Protein AF-A0A1Y4UXX0-F1 (afdb_monomer_lite)

Secondary structure (DSSP, 8-state):
-PPPHHHHHHHHHHHTT-HHHHHHHHTTHHHHHTTTTTTSHHHHTS-HHHHHHHHHHHHTGGG-TTS-HHHHHHHHHIIIII--SB-TT-GGGGGSSS--EEEEE--SSSSEEEEEEEETTEEEEEEEEHHHHHHHHHHHHHHHHHH-TT---TTTTTSSTT-

Radius of gyration: 16.41 Å; chains: 1; bounding box: 46×30×44 Å

pLDDT: mean 84.88, std 13.6, range [40.22, 97.69]

Sequence (163 aa):
MEKDIIQKEIEKAKNAKCFFAELALALTIPSVCSRYGLDDEELKNQWESKRYPDWYDKYVYPEYEFLTGQECYAVRCAILHNGDIDLYSQSILRHESKVNNYRLMIPEYGDNFCLQYEENSQLQDRPFCAAGLAMKILDGYKQFKIEHPEFKYPLDSYVFEQQ

Foldseek 3Di:
DDDDPLRVVLVVCVVVQVLLSNLLSLLCLLLQLLCPPCVDPVSVPDDSLPSQQVLCVVQQCVPPVQDRSNRSNLVNCQVPPVVHQWSLPPPSQVPPPFSWGWGWADDPHAQFIWTWIDDPNDIDTRTDGSSVSSVSSVRSSVVSCVVVVVDDRPVRVVVPVPD

Structure (mmCIF, N/CA/C/O backbone):
data_AF-A0A1Y4UXX0-F1
#
_entry.id   AF-A0A1Y4UXX0-F1
#
loop_
_atom_site.group_PDB
_atom_site.id
_atom_site.type_symbol
_atom_site.label_atom_id
_atom_site.label_alt_id
_atom_site.label_comp_id
_atom_site.label_asym_id
_atom_site.label_entity_id
_atom_site.label_seq_id
_atom_site.pdbx_PDB_ins_code
_atom_site.Cartn_x
_atom_site.Cartn_y
_atom_site.Cartn_z
_atom_site.occupancy
_atom_site.B_iso_or_equiv
_atom_site.auth_seq_id
_atom_site.auth_comp_id
_atom_site.auth_asym_id
_atom_site.auth_atom_id
_atom_site.pdbx_PDB_model_num
ATOM 1 N N . MET A 1 1 ? -9.172 14.687 -12.744 1.00 61.53 1 MET A N 1
ATOM 2 C CA . MET A 1 1 ? -9.128 13.308 -13.270 1.00 61.53 1 MET A CA 1
ATOM 3 C C . MET A 1 1 ? -10.248 12.538 -12.601 1.00 61.53 1 MET A C 1
ATOM 5 O O . MET A 1 1 ? -10.465 12.766 -11.414 1.00 61.53 1 MET A O 1
ATOM 9 N N . GLU A 1 2 ? -10.996 11.716 -13.332 1.00 77.06 2 GLU A N 1
ATOM 10 C CA . GLU A 1 2 ? -11.983 10.847 -12.688 1.00 77.06 2 GLU A CA 1
ATOM 11 C C . GLU A 1 2 ? -11.269 9.873 -11.736 1.00 77.06 2 GLU A C 1
ATOM 13 O O . GLU A 1 2 ? -10.142 9.452 -12.005 1.00 77.06 2 GLU A O 1
ATOM 18 N N . LYS A 1 3 ? -11.888 9.585 -10.585 1.00 82.00 3 L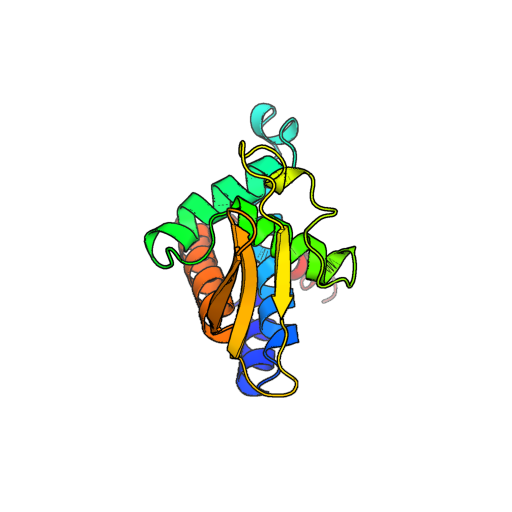YS A N 1
ATOM 19 C CA . LYS A 1 3 ? -11.348 8.625 -9.621 1.00 82.00 3 LYS A CA 1
ATOM 20 C C . LYS A 1 3 ? -11.610 7.203 -10.105 1.00 82.00 3 LYS A C 1
ATOM 22 O O . LYS A 1 3 ? -12.757 6.861 -10.408 1.00 82.00 3 LYS A O 1
ATOM 27 N N . ASP A 1 4 ? -10.565 6.392 -10.078 1.00 90.12 4 ASP A N 1
ATOM 28 C CA . ASP A 1 4 ? -10.640 4.960 -10.372 1.00 90.12 4 ASP A CA 1
ATOM 29 C C . ASP A 1 4 ? -11.471 4.240 -9.309 1.00 90.12 4 ASP A C 1
ATOM 31 O O . ASP A 1 4 ? -11.612 4.733 -8.179 1.00 90.12 4 ASP A O 1
ATOM 35 N N . ILE A 1 5 ? -11.979 3.051 -9.632 1.00 92.62 5 ILE A N 1
ATOM 36 C CA . ILE A 1 5 ? -12.757 2.247 -8.683 1.00 92.62 5 ILE A CA 1
ATOM 37 C C . ILE A 1 5 ? -11.996 2.007 -7.373 1.00 92.62 5 ILE A C 1
ATOM 39 O O . ILE A 1 5 ? -12.567 2.186 -6.300 1.00 92.62 5 ILE A O 1
ATOM 43 N N . ILE A 1 6 ? -10.690 1.725 -7.432 1.00 94.44 6 ILE A N 1
ATOM 44 C CA . ILE A 1 6 ? -9.876 1.479 -6.234 1.00 94.44 6 ILE A CA 1
ATOM 45 C C . ILE A 1 6 ? -9.804 2.709 -5.320 1.00 94.44 6 ILE A C 1
ATOM 47 O O . ILE A 1 6 ? -9.915 2.583 -4.104 1.00 94.44 6 ILE A O 1
ATOM 51 N N . GLN A 1 7 ? -9.696 3.913 -5.894 1.00 94.69 7 GLN A N 1
ATOM 52 C CA . GLN A 1 7 ? -9.652 5.159 -5.124 1.00 94.69 7 GLN A CA 1
ATOM 53 C C . GLN A 1 7 ? -11.004 5.406 -4.446 1.00 94.69 7 GLN A C 1
ATOM 55 O O . GLN A 1 7 ? -11.057 5.762 -3.271 1.00 94.69 7 GLN A O 1
ATOM 60 N N . LYS A 1 8 ? -12.101 5.173 -5.182 1.00 94.81 8 LYS A N 1
ATOM 61 C CA . LYS A 1 8 ? -13.471 5.291 -4.668 1.00 94.81 8 LYS A CA 1
ATOM 62 C C . LYS A 1 8 ? -13.710 4.316 -3.505 1.00 94.81 8 LYS A C 1
ATOM 64 O O . LYS A 1 8 ? -14.277 4.724 -2.495 1.00 94.81 8 LYS A O 1
ATOM 69 N N . GLU A 1 9 ? -13.271 3.061 -3.616 1.00 96.25 9 GLU A N 1
ATOM 70 C CA . GLU A 1 9 ? -13.457 2.051 -2.562 1.00 96.25 9 GLU A CA 1
ATOM 71 C C . GLU A 1 9 ? -12.595 2.314 -1.317 1.00 96.25 9 GLU A C 1
ATOM 73 O O . GLU A 1 9 ? -13.103 2.212 -0.200 1.00 96.25 9 GLU A O 1
ATOM 78 N N . ILE A 1 10 ? -11.339 2.747 -1.481 1.00 96.62 10 ILE A N 1
ATOM 79 C CA . ILE A 1 10 ? -10.481 3.153 -0.352 1.00 96.62 10 ILE A CA 1
ATOM 80 C C . ILE A 1 10 ? -11.115 4.328 0.408 1.00 96.62 10 ILE A C 1
ATOM 82 O O . ILE A 1 10 ? -11.223 4.296 1.633 1.00 96.62 10 ILE A O 1
ATOM 86 N N . GLU A 1 11 ? -11.615 5.343 -0.302 1.00 95.44 11 GLU A N 1
ATOM 87 C CA . GLU A 1 11 ? -12.278 6.490 0.329 1.00 95.44 11 GLU A CA 1
ATOM 88 C C . GLU A 1 11 ? -13.570 6.103 1.060 1.00 95.44 11 GLU A C 1
ATOM 90 O O . GLU A 1 11 ? -13.845 6.625 2.144 1.00 95.44 11 GLU A O 1
ATOM 95 N N . LYS A 1 12 ? -14.363 5.174 0.509 1.00 96.19 12 LYS A N 1
ATOM 96 C CA . LYS A 1 12 ? -15.546 4.631 1.196 1.00 96.19 12 LYS A CA 1
ATOM 97 C C . LYS A 1 12 ? -15.157 3.907 2.483 1.00 96.19 12 LYS A C 1
ATOM 99 O O . LYS A 1 12 ? -15.760 4.183 3.520 1.00 96.19 12 LYS A O 1
ATOM 104 N N . ALA A 1 13 ? -14.151 3.030 2.429 1.00 96.56 13 ALA A N 1
ATOM 105 C CA . ALA A 1 13 ? -13.661 2.297 3.595 1.00 96.56 13 ALA A CA 1
ATOM 106 C C . ALA A 1 13 ? -13.185 3.257 4.693 1.00 96.56 13 ALA A C 1
ATOM 108 O O . ALA A 1 13 ? -13.594 3.126 5.848 1.00 96.56 13 ALA A O 1
ATOM 109 N N . LYS A 1 14 ? -12.423 4.287 4.314 1.00 94.81 14 LYS A N 1
ATOM 110 C CA . LYS A 1 14 ? -11.979 5.351 5.217 1.00 94.81 14 LYS A CA 1
ATOM 111 C C . LYS A 1 14 ? -13.145 6.089 5.876 1.00 94.81 14 LYS A C 1
ATOM 113 O O . LYS A 1 14 ? -13.177 6.245 7.095 1.00 94.81 14 LYS A O 1
ATOM 118 N N . ASN A 1 15 ? -14.126 6.535 5.088 1.00 95.75 15 ASN A N 1
ATOM 119 C CA . ASN A 1 15 ? -15.291 7.268 5.600 1.00 95.75 15 ASN A CA 1
ATOM 120 C C . ASN A 1 15 ? -16.134 6.415 6.560 1.00 95.75 15 ASN A C 1
ATOM 122 O O . ASN A 1 15 ? -16.684 6.935 7.530 1.00 95.75 15 ASN A O 1
ATOM 126 N N . ALA A 1 16 ? -16.196 5.106 6.313 1.00 96.19 16 ALA A N 1
ATOM 127 C CA . ALA A 1 16 ? -16.839 4.132 7.188 1.00 96.19 16 ALA A CA 1
ATOM 128 C C . ALA A 1 16 ? -15.974 3.715 8.395 1.00 96.19 16 ALA A C 1
ATOM 130 O O . ALA A 1 16 ? -16.442 2.947 9.233 1.00 96.19 16 ALA A O 1
ATOM 131 N N . LYS A 1 17 ? -14.736 4.223 8.512 1.00 94.88 17 LYS A N 1
ATOM 132 C CA . LYS A 1 17 ? -13.741 3.843 9.532 1.00 94.88 17 LYS A CA 1
ATOM 133 C C . LYS A 1 17 ? -13.384 2.351 9.511 1.00 94.88 17 LYS A C 1
ATOM 135 O O . LYS A 1 17 ? -13.029 1.766 10.532 1.00 94.88 17 LYS A O 1
ATOM 140 N N . CYS A 1 18 ? -13.455 1.726 8.339 1.00 95.38 18 CYS A N 1
ATOM 141 C CA . CYS A 1 18 ? -13.055 0.342 8.108 1.00 95.38 18 CYS A CA 1
ATOM 142 C C . CYS A 1 18 ? -11.552 0.268 7.786 1.00 95.38 18 CYS A C 1
ATOM 144 O O . CYS A 1 18 ? -11.168 -0.120 6.685 1.00 95.38 18 CYS A O 1
ATOM 146 N N . PHE A 1 19 ? -10.699 0.652 8.738 1.00 95.00 19 PHE A N 1
ATOM 147 C CA . PHE A 1 19 ? -9.266 0.893 8.507 1.00 95.00 19 PHE A CA 1
ATOM 148 C C . PHE A 1 19 ? -8.477 -0.334 8.039 1.00 95.00 19 PHE A C 1
ATOM 150 O O . PHE A 1 19 ? -7.571 -0.212 7.219 1.00 95.00 19 PHE A O 1
ATOM 157 N N . PHE A 1 20 ? -8.845 -1.532 8.503 1.00 92.88 20 PHE A N 1
ATOM 158 C CA . PHE A 1 20 ? -8.248 -2.767 7.993 1.00 92.88 20 PHE A CA 1
ATOM 159 C C . PHE A 1 20 ? -8.560 -2.973 6.504 1.00 92.88 20 PHE A C 1
ATOM 161 O O . PHE A 1 20 ? -7.659 -3.262 5.722 1.00 92.88 20 PHE A O 1
ATOM 168 N N . ALA A 1 21 ? -9.818 -2.771 6.098 1.00 94.62 21 ALA A N 1
ATOM 169 C CA . ALA A 1 21 ? -10.226 -2.886 4.699 1.00 94.62 21 ALA A CA 1
ATOM 170 C C . ALA A 1 21 ? -9.591 -1.786 3.833 1.00 94.62 21 ALA A C 1
ATOM 172 O O . ALA A 1 21 ? -9.133 -2.063 2.727 1.00 94.62 21 ALA A O 1
ATOM 173 N N . GLU A 1 22 ? -9.520 -0.558 4.354 1.00 96.62 22 GLU A N 1
ATOM 174 C CA . GLU A 1 22 ? -8.836 0.570 3.717 1.00 96.62 22 GLU A CA 1
ATOM 175 C C . GLU A 1 22 ? -7.368 0.232 3.418 1.00 96.62 22 GLU A C 1
ATOM 177 O O . GLU A 1 22 ? -6.931 0.332 2.270 1.00 96.62 22 GLU A O 1
ATOM 182 N N . LEU A 1 23 ? -6.625 -0.236 4.428 1.00 95.94 23 LEU A N 1
ATOM 183 C CA . LEU A 1 23 ? -5.225 -0.625 4.282 1.00 95.94 23 LEU A CA 1
ATOM 184 C C . LEU A 1 23 ? -5.061 -1.818 3.333 1.00 95.94 23 LEU A C 1
ATOM 186 O O . LEU A 1 23 ? -4.214 -1.776 2.445 1.00 95.94 23 LEU A O 1
ATOM 190 N N . ALA A 1 24 ? -5.878 -2.862 3.485 1.00 94.44 24 ALA A N 1
ATOM 191 C CA . ALA A 1 24 ? -5.827 -4.053 2.641 1.00 94.44 24 ALA A CA 1
ATOM 192 C C . ALA A 1 24 ? -6.001 -3.709 1.152 1.00 94.44 24 ALA A C 1
ATOM 194 O O . ALA A 1 24 ? -5.245 -4.202 0.314 1.00 94.44 24 ALA A O 1
ATOM 195 N N . LEU A 1 25 ? -6.943 -2.818 0.822 1.00 96.06 25 LEU A N 1
ATOM 196 C CA . LEU A 1 25 ? -7.132 -2.323 -0.543 1.00 96.06 25 LEU A CA 1
ATOM 197 C C . LEU A 1 25 ? -5.938 -1.490 -1.014 1.00 96.06 25 LEU A C 1
ATOM 199 O O . LEU A 1 25 ? -5.433 -1.721 -2.115 1.00 96.06 25 LEU A O 1
ATOM 203 N N . ALA A 1 26 ? -5.451 -0.559 -0.191 1.00 97.38 26 ALA A N 1
ATOM 204 C CA . ALA A 1 26 ? -4.311 0.285 -0.539 1.00 97.38 26 ALA A CA 1
ATOM 205 C C . ALA A 1 26 ? -3.045 -0.539 -0.833 1.00 97.38 26 ALA A C 1
ATOM 207 O O . ALA A 1 26 ? -2.368 -0.282 -1.824 1.00 97.38 26 ALA A O 1
ATOM 20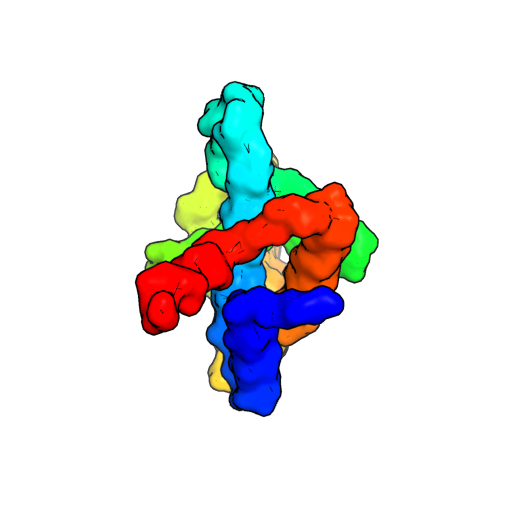8 N N . LEU A 1 27 ? -2.774 -1.597 -0.064 1.00 96.50 27 LEU A N 1
ATOM 209 C CA . LEU A 1 27 ? -1.629 -2.497 -0.268 1.00 96.50 27 LEU A CA 1
ATOM 210 C C . LEU A 1 27 ? -1.650 -3.236 -1.620 1.00 96.50 27 LEU A C 1
ATOM 212 O O . LEU A 1 27 ? -0.632 -3.776 -2.051 1.00 96.50 27 LEU A O 1
ATOM 216 N N . THR A 1 28 ? -2.776 -3.257 -2.337 1.00 95.94 28 THR A N 1
ATOM 217 C CA . THR A 1 28 ? -2.818 -3.805 -3.704 1.00 95.94 28 THR A CA 1
ATOM 218 C C . THR A 1 28 ? -2.219 -2.857 -4.743 1.00 95.94 28 THR A C 1
ATOM 220 O O . THR A 1 28 ? -1.704 -3.318 -5.762 1.00 95.94 28 THR A O 1
ATOM 223 N N . ILE A 1 29 ? -2.240 -1.543 -4.493 1.00 96.88 29 ILE A N 1
ATOM 224 C CA . ILE A 1 29 ? -1.858 -0.511 -5.463 1.00 96.88 29 ILE A CA 1
ATOM 225 C C . ILE A 1 29 ? -0.424 -0.700 -5.971 1.00 96.88 29 ILE A C 1
ATOM 227 O O . ILE A 1 29 ? -0.267 -0.757 -7.194 1.00 96.88 29 ILE A O 1
ATOM 231 N N . PRO A 1 30 ? 0.614 -0.869 -5.123 1.00 96.56 30 PRO A N 1
ATOM 232 C CA . PRO A 1 30 ? 1.973 -1.043 -5.630 1.00 96.56 30 PRO A CA 1
ATOM 233 C C . PRO A 1 30 ? 2.118 -2.322 -6.464 1.00 96.56 30 PRO A C 1
ATOM 235 O O . PRO A 1 30 ? 2.846 -2.339 -7.453 1.00 96.56 30 PRO A O 1
ATOM 238 N N . SER A 1 31 ? 1.369 -3.387 -6.140 1.00 94.00 31 SER A N 1
ATOM 239 C CA . SER A 1 31 ? 1.359 -4.625 -6.939 1.00 94.00 31 SER A CA 1
ATOM 240 C C . SER A 1 31 ? 0.806 -4.383 -8.343 1.00 94.00 31 SER A C 1
ATOM 242 O O . SER A 1 31 ? 1.325 -4.929 -9.311 1.00 94.00 31 SER A O 1
ATOM 244 N N . VAL A 1 32 ? -0.249 -3.572 -8.466 1.00 94.06 32 VAL A N 1
ATOM 245 C CA . VAL A 1 32 ? -0.858 -3.245 -9.761 1.00 94.06 32 VAL A CA 1
ATOM 246 C C . VAL A 1 32 ? 0.017 -2.273 -10.546 1.00 94.06 32 VAL A C 1
ATOM 248 O O . VAL A 1 32 ? 0.311 -2.526 -11.710 1.00 94.06 32 VAL A O 1
ATOM 251 N N . CYS A 1 33 ? 0.469 -1.187 -9.920 1.00 94.69 33 CYS A N 1
ATOM 252 C CA . CYS A 1 33 ? 1.246 -0.154 -10.602 1.00 94.69 33 CYS A CA 1
ATOM 253 C C . CYS A 1 33 ? 2.618 -0.672 -11.038 1.00 94.69 33 CYS A C 1
ATOM 255 O O . CYS A 1 33 ? 3.068 -0.366 -12.133 1.00 94.69 33 CYS A O 1
ATOM 257 N N . SER A 1 34 ? 3.252 -1.537 -10.244 1.00 92.12 34 SER A N 1
ATOM 258 C CA . SER A 1 34 ? 4.535 -2.153 -10.605 1.00 92.12 34 SER A CA 1
ATOM 259 C C . SER A 1 34 ? 4.452 -3.152 -11.769 1.00 92.12 34 SER A C 1
ATOM 261 O O . SER A 1 34 ? 5.485 -3.629 -12.239 1.00 92.12 34 SER A O 1
ATOM 263 N N . ARG A 1 35 ? 3.244 -3.517 -12.230 1.00 89.62 35 ARG A N 1
ATOM 264 C CA . ARG A 1 35 ? 3.018 -4.304 -13.461 1.00 89.62 35 ARG A CA 1
ATOM 265 C C . ARG A 1 35 ? 2.924 -3.429 -14.706 1.00 89.62 35 ARG A C 1
ATOM 267 O O . ARG A 1 35 ? 2.883 -3.954 -15.817 1.00 89.62 35 ARG A O 1
ATOM 274 N N . TYR A 1 36 ? 2.845 -2.116 -14.532 1.00 87.31 36 TYR A N 1
ATOM 275 C CA . TYR A 1 36 ? 2.886 -1.200 -15.651 1.00 87.31 36 TYR A CA 1
ATOM 276 C C . TYR A 1 36 ? 4.243 -1.304 -16.356 1.00 87.31 36 TYR A C 1
ATOM 278 O O . TYR A 1 36 ? 5.279 -1.331 -15.696 1.00 87.31 36 TYR A O 1
ATOM 286 N N . GLY A 1 37 ? 4.232 -1.419 -17.684 1.00 73.56 37 GLY A N 1
ATOM 287 C CA . GLY A 1 37 ? 5.448 -1.628 -18.468 1.00 73.56 37 GLY A CA 1
ATOM 288 C C . GLY A 1 37 ? 5.943 -3.077 -18.533 1.00 73.56 37 GLY A C 1
ATOM 289 O O . GLY A 1 37 ? 7.037 -3.293 -19.025 1.00 73.56 37 GLY A O 1
ATOM 290 N N . LEU A 1 38 ? 5.169 -4.091 -18.112 1.00 76.69 38 LEU A N 1
ATOM 291 C CA . LEU A 1 38 ? 5.536 -5.512 -18.315 1.00 76.69 38 LEU A CA 1
ATOM 292 C C . LEU A 1 38 ? 5.581 -5.966 -19.788 1.00 76.69 38 LEU A C 1
ATOM 294 O O . LEU A 1 38 ? 5.940 -7.113 -20.066 1.00 76.69 38 LEU A O 1
ATOM 298 N N . ASP A 1 39 ? 5.227 -5.083 -20.719 1.00 71.19 39 ASP A N 1
ATOM 299 C CA . ASP A 1 39 ? 5.521 -5.254 -22.143 1.00 71.19 39 ASP A CA 1
ATOM 300 C C . ASP A 1 39 ? 7.029 -5.095 -22.439 1.00 71.19 39 ASP A C 1
ATOM 302 O O . ASP A 1 39 ? 7.505 -5.552 -23.476 1.00 71.19 39 ASP A O 1
ATOM 306 N N . ASP A 1 40 ? 7.789 -4.505 -21.510 1.00 73.44 40 ASP A N 1
ATOM 307 C CA . ASP A 1 40 ? 9.250 -4.470 -21.496 1.00 73.44 40 ASP A CA 1
ATOM 308 C C . ASP A 1 40 ? 9.818 -5.827 -21.027 1.00 73.44 40 ASP A C 1
ATOM 310 O O . ASP A 1 40 ? 9.482 -6.329 -19.946 1.00 73.44 40 ASP A O 1
ATOM 314 N N . GLU A 1 41 ? 10.687 -6.440 -21.839 1.00 69.56 41 GLU A N 1
ATOM 315 C CA . GLU A 1 41 ? 11.281 -7.751 -21.544 1.00 69.56 41 GLU A CA 1
ATOM 316 C C . GLU A 1 41 ? 12.131 -7.762 -20.263 1.00 69.56 41 GLU A C 1
ATOM 318 O O . GLU A 1 41 ? 12.227 -8.802 -19.603 1.00 69.56 41 GLU A O 1
ATOM 323 N N . GLU A 1 42 ? 12.718 -6.630 -19.868 1.00 72.44 42 GLU A N 1
ATOM 324 C CA . GLU A 1 42 ? 13.509 -6.525 -18.643 1.00 72.44 42 GLU A CA 1
ATOM 325 C C . GLU A 1 42 ? 12.607 -6.615 -17.406 1.00 72.44 42 GLU A C 1
ATOM 327 O O . GLU A 1 42 ? 12.861 -7.414 -16.501 1.00 72.44 42 GLU A O 1
ATOM 332 N N . LEU A 1 43 ? 11.501 -5.864 -17.392 1.00 70.81 43 LEU A N 1
ATOM 333 C CA . LEU A 1 43 ? 10.530 -5.868 -16.292 1.00 70.81 43 LEU A CA 1
ATOM 334 C C . LEU A 1 43 ? 9.766 -7.190 -16.204 1.00 70.81 43 LEU A C 1
ATOM 336 O O . LEU A 1 43 ? 9.446 -7.653 -15.104 1.00 70.81 43 LEU A O 1
ATOM 340 N N . LYS A 1 44 ? 9.507 -7.830 -17.348 1.00 75.25 44 LYS A N 1
ATOM 341 C CA . LYS A 1 44 ? 8.795 -9.111 -17.435 1.00 75.25 44 LYS A CA 1
ATOM 342 C C . LYS A 1 44 ? 9.495 -10.246 -16.693 1.00 75.25 44 LYS A C 1
ATOM 344 O O . LYS A 1 44 ? 8.829 -11.123 -16.145 1.00 75.25 44 LYS A O 1
ATOM 349 N N . ASN A 1 45 ? 10.824 -10.208 -16.639 1.00 78.12 45 ASN A N 1
ATOM 350 C CA . ASN A 1 45 ? 11.633 -11.207 -15.944 1.00 78.12 45 ASN A CA 1
ATOM 351 C C . ASN A 1 45 ? 11.808 -10.912 -14.442 1.00 78.12 45 ASN A C 1
ATOM 353 O O 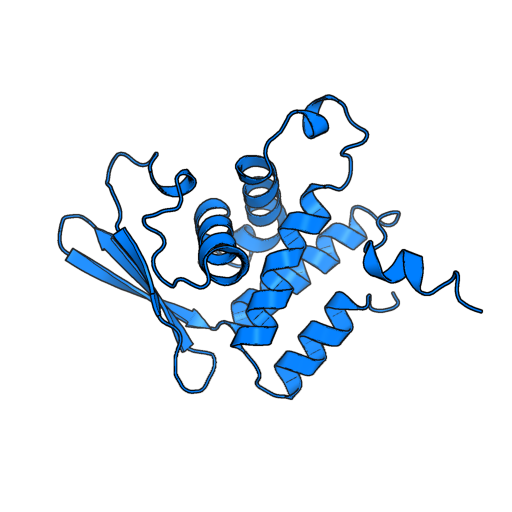. ASN A 1 45 ? 12.386 -11.727 -13.720 1.00 78.12 45 ASN A O 1
ATOM 357 N N . GLN A 1 46 ? 11.303 -9.776 -13.944 1.00 84.12 46 GLN A N 1
ATOM 358 C CA . GLN A 1 46 ? 11.421 -9.405 -12.536 1.00 84.12 46 GLN A CA 1
ATOM 359 C C . GLN A 1 46 ? 10.237 -9.893 -11.691 1.00 84.12 46 GLN A C 1
ATOM 361 O O . GLN A 1 46 ? 9.057 -9.659 -11.980 1.00 84.12 46 GLN A O 1
ATOM 366 N N . TRP A 1 47 ? 10.570 -10.515 -10.561 1.00 88.31 47 TRP A N 1
ATOM 367 C CA . TRP A 1 47 ? 9.611 -10.960 -9.554 1.00 88.31 47 TRP A CA 1
ATOM 368 C C . TRP A 1 47 ? 8.867 -9.779 -8.910 1.00 88.31 47 TRP A C 1
ATOM 370 O O . TRP A 1 47 ? 9.424 -8.695 -8.728 1.00 88.31 47 TRP A O 1
ATOM 380 N N . GLU A 1 48 ? 7.608 -9.994 -8.506 1.00 89.31 48 GLU A N 1
ATOM 381 C CA . GLU A 1 48 ? 6.809 -8.975 -7.793 1.00 89.31 48 GLU A CA 1
ATOM 382 C C . GLU A 1 48 ? 7.503 -8.527 -6.495 1.00 89.31 48 GLU A C 1
ATOM 384 O O . GLU A 1 48 ? 7.477 -7.347 -6.165 1.00 89.31 48 GLU A O 1
ATOM 389 N N . SER A 1 49 ? 8.235 -9.431 -5.833 1.00 88.12 49 SER A N 1
ATOM 390 C CA . SER A 1 49 ? 9.060 -9.146 -4.652 1.00 88.12 49 SER A CA 1
ATOM 391 C C . SER A 1 49 ? 10.217 -8.171 -4.899 1.00 88.12 49 SER A C 1
ATOM 393 O O . SER A 1 49 ? 10.868 -7.767 -3.944 1.00 88.12 49 SER A O 1
ATOM 395 N N . LYS A 1 50 ? 10.504 -7.813 -6.156 1.00 90.81 50 LYS A N 1
ATOM 396 C CA . LYS A 1 50 ? 11.454 -6.756 -6.521 1.00 90.81 50 LYS A CA 1
ATOM 397 C C . LYS A 1 50 ? 10.721 -5.498 -6.987 1.00 90.81 50 LYS A C 1
ATOM 399 O O . LYS A 1 50 ? 10.938 -4.423 -6.438 1.00 90.81 50 LYS A O 1
ATOM 404 N N . ARG A 1 51 ? 9.783 -5.657 -7.925 1.00 93.62 51 ARG A N 1
ATOM 405 C CA . ARG A 1 51 ? 9.053 -4.533 -8.532 1.00 93.62 51 ARG A CA 1
ATOM 406 C C . ARG A 1 51 ? 8.153 -3.784 -7.541 1.00 93.62 51 ARG A C 1
ATOM 408 O O . ARG A 1 51 ? 8.014 -2.570 -7.650 1.00 93.62 51 ARG A O 1
ATOM 415 N N . TYR A 1 52 ? 7.538 -4.482 -6.582 1.00 95.06 52 TYR A N 1
ATOM 416 C CA . TYR A 1 52 ? 6.694 -3.845 -5.567 1.00 95.06 52 TYR A CA 1
ATOM 417 C C . TYR A 1 52 ? 7.517 -2.949 -4.632 1.00 95.06 52 TYR A C 1
ATOM 419 O O . TYR A 1 52 ? 7.152 -1.777 -4.517 1.00 95.06 52 TYR A O 1
ATOM 427 N N . PRO A 1 53 ? 8.600 -3.437 -3.978 1.00 95.62 53 PRO A N 1
ATOM 428 C CA . PRO A 1 53 ? 9.450 -2.568 -3.174 1.00 95.62 53 PRO A CA 1
ATOM 429 C C . PRO A 1 53 ? 9.970 -1.366 -3.954 1.00 95.62 53 PRO A C 1
ATOM 431 O O . PRO A 1 53 ? 9.825 -0.252 -3.474 1.00 95.62 53 PRO A O 1
ATOM 434 N N . ASP A 1 54 ? 10.453 -1.570 -5.183 1.00 94.75 54 ASP A N 1
ATOM 435 C CA . ASP A 1 54 ? 10.999 -0.483 -6.004 1.00 94.75 54 ASP A CA 1
ATOM 436 C C . ASP A 1 54 ? 9.945 0.599 -6.307 1.00 94.75 54 ASP A C 1
ATOM 438 O O . ASP A 1 54 ? 10.238 1.794 -6.257 1.00 94.75 54 ASP A O 1
ATOM 442 N N . TRP A 1 55 ? 8.693 0.203 -6.572 1.00 96.75 55 TRP A N 1
ATOM 443 C CA . TRP A 1 55 ? 7.596 1.161 -6.728 1.00 96.75 55 TRP A CA 1
ATOM 444 C C . TRP A 1 55 ? 7.319 1.912 -5.421 1.00 96.75 55 TRP A C 1
ATOM 446 O O . TRP A 1 55 ? 7.190 3.135 -5.419 1.00 96.75 55 TRP A O 1
ATOM 456 N N . TYR A 1 56 ? 7.231 1.192 -4.302 1.00 97.56 56 TYR A N 1
ATOM 457 C CA . TYR A 1 56 ? 6.930 1.793 -3.004 1.00 97.56 56 TYR A CA 1
ATOM 458 C C . TYR A 1 56 ? 8.028 2.771 -2.568 1.00 97.56 56 TYR A C 1
ATOM 460 O O . TYR A 1 56 ? 7.730 3.893 -2.155 1.00 97.56 56 TYR A O 1
ATOM 468 N N . ASP A 1 57 ? 9.290 2.375 -2.718 1.00 96.81 57 ASP A N 1
ATOM 469 C CA . ASP A 1 57 ? 10.457 3.181 -2.365 1.00 96.81 57 ASP A CA 1
ATOM 470 C C . ASP A 1 57 ? 10.583 4.429 -3.245 1.00 96.81 57 ASP A C 1
ATOM 472 O O . ASP A 1 57 ? 11.105 5.451 -2.803 1.00 96.81 57 ASP A O 1
ATOM 476 N N . LYS A 1 58 ? 10.049 4.387 -4.473 1.00 96.56 58 LYS A N 1
ATOM 477 C CA . LYS A 1 58 ? 9.974 5.554 -5.356 1.00 96.56 58 LYS A CA 1
ATOM 478 C C . LYS A 1 58 ? 8.859 6.526 -4.960 1.00 96.56 58 LYS A C 1
ATOM 480 O O . LYS A 1 58 ? 9.089 7.732 -4.958 1.00 96.56 58 LYS A O 1
ATOM 485 N N . TYR A 1 59 ? 7.652 6.029 -4.686 1.00 97.19 59 TYR A N 1
ATOM 486 C CA . TYR A 1 59 ? 6.449 6.875 -4.621 1.00 97.19 59 TYR A CA 1
ATOM 487 C C . TYR A 1 59 ? 5.903 7.139 -3.217 1.00 97.19 59 TYR A C 1
ATOM 489 O O . TYR A 1 59 ? 5.123 8.072 -3.047 1.00 97.19 59 TYR A O 1
ATOM 497 N N . VAL A 1 60 ? 6.258 6.322 -2.226 1.00 96.94 60 VAL A N 1
ATOM 498 C CA . VAL A 1 60 ? 5.678 6.394 -0.876 1.00 96.94 60 VAL A CA 1
ATOM 499 C C . VAL A 1 60 ? 6.752 6.662 0.166 1.00 96.94 60 VAL A C 1
ATOM 501 O O . VAL A 1 60 ? 6.603 7.584 0.965 1.00 96.94 60 VAL A O 1
ATOM 504 N N . TYR A 1 61 ? 7.849 5.902 0.130 1.00 95.25 61 TYR A N 1
ATOM 505 C CA . TYR A 1 61 ? 8.932 6.015 1.108 1.00 95.25 61 TYR A CA 1
ATOM 506 C C . TYR A 1 61 ? 9.481 7.444 1.284 1.00 95.25 61 TYR A C 1
ATOM 508 O O . TYR A 1 61 ? 9.603 7.859 2.434 1.00 95.25 61 TYR A O 1
ATOM 516 N N . PRO A 1 62 ? 9.722 8.250 0.223 1.00 94.06 62 PRO A N 1
ATOM 517 C CA . PRO A 1 62 ? 10.328 9.577 0.379 1.00 94.06 62 PRO A CA 1
ATOM 518 C C . PRO A 1 62 ? 9.478 10.570 1.183 1.00 94.06 62 PRO A C 1
ATOM 520 O O . PRO A 1 62 ? 10.002 11.537 1.727 1.00 94.06 62 PRO A O 1
ATOM 523 N N . GLU A 1 63 ? 8.162 10.355 1.251 1.00 88.69 63 GLU A N 1
ATOM 524 C CA . GLU A 1 63 ? 7.252 11.175 2.058 1.00 88.69 63 GLU A CA 1
ATOM 525 C C . GLU A 1 63 ? 6.781 10.478 3.341 1.00 88.69 63 GLU A C 1
ATOM 527 O O . GLU A 1 63 ? 6.116 11.094 4.181 1.00 88.69 63 GLU A O 1
ATOM 532 N N . TYR A 1 64 ? 7.046 9.178 3.466 1.00 89.25 64 TYR A N 1
ATOM 533 C CA . TYR A 1 64 ? 6.536 8.331 4.532 1.00 89.25 64 TYR A CA 1
ATOM 534 C C . TYR A 1 64 ? 7.545 7.226 4.864 1.00 89.25 64 TYR A C 1
ATOM 536 O O . TYR A 1 64 ? 7.316 6.042 4.604 1.00 89.25 64 TYR A O 1
ATOM 544 N N . GLU A 1 65 ? 8.659 7.641 5.472 1.00 87.19 65 GLU A N 1
ATOM 545 C CA . GLU A 1 65 ? 9.820 6.825 5.876 1.00 87.19 65 GLU A CA 1
ATOM 546 C C . GLU A 1 65 ? 9.518 5.880 7.062 1.00 87.19 65 GLU A C 1
ATOM 548 O O . GLU A 1 65 ? 10.298 5.736 8.001 1.00 87.19 65 GLU A O 1
ATOM 553 N N . PHE A 1 66 ? 8.335 5.268 7.070 1.00 86.69 66 PHE A N 1
ATOM 554 C CA . PHE A 1 66 ? 7.866 4.415 8.157 1.00 86.69 66 PHE A CA 1
ATOM 555 C C . PHE A 1 66 ? 8.113 2.921 7.892 1.00 86.69 66 PHE A C 1
ATOM 557 O O . PHE A 1 66 ? 8.600 2.207 8.772 1.00 86.69 66 PHE A O 1
ATOM 564 N N . LEU A 1 67 ? 7.775 2.457 6.685 1.00 89.25 67 LEU A N 1
ATOM 565 C CA . LEU A 1 67 ? 8.076 1.111 6.190 1.00 89.25 67 LEU A CA 1
ATOM 566 C C . LEU A 1 67 ? 8.952 1.243 4.964 1.00 89.25 67 LEU A C 1
ATOM 568 O O . LEU A 1 67 ? 8.616 2.039 4.091 1.00 89.25 67 LEU A O 1
ATOM 572 N N . THR A 1 68 ? 9.984 0.418 4.848 1.00 91.81 68 THR A N 1
ATOM 573 C CA . THR A 1 68 ? 10.642 0.216 3.550 1.00 91.81 68 THR A CA 1
ATOM 574 C C . THR A 1 68 ? 9.697 -0.504 2.584 1.00 91.81 68 THR A C 1
ATOM 576 O O . THR A 1 68 ? 8.729 -1.157 2.993 1.00 91.81 68 THR A O 1
ATOM 579 N N . GLY A 1 69 ? 9.984 -0.456 1.285 1.00 92.75 69 GLY A N 1
ATOM 580 C CA . GLY A 1 69 ? 9.227 -1.193 0.279 1.00 92.75 69 GLY A CA 1
ATOM 581 C C . GLY A 1 69 ? 9.199 -2.702 0.534 1.00 92.75 69 GLY A C 1
ATOM 582 O O . GLY A 1 69 ? 8.181 -3.350 0.281 1.00 92.75 69 GLY A O 1
ATOM 583 N N . GLN A 1 70 ? 10.272 -3.264 1.099 1.00 91.12 70 GLN A N 1
ATOM 584 C CA . GLN A 1 70 ? 10.331 -4.675 1.495 1.00 91.12 70 GLN A CA 1
ATOM 585 C C . GLN A 1 70 ? 9.418 -4.980 2.684 1.00 91.12 70 GLN A C 1
ATOM 587 O O . GLN A 1 70 ? 8.678 -5.965 2.648 1.00 91.12 70 GLN A O 1
ATOM 592 N N . GLU A 1 71 ? 9.421 -4.127 3.711 1.00 90.25 71 GLU A N 1
ATOM 593 C CA . GLU A 1 71 ? 8.527 -4.265 4.864 1.00 90.25 71 GLU A CA 1
ATOM 594 C C . GLU A 1 71 ? 7.061 -4.114 4.441 1.00 90.25 71 GLU A C 1
ATOM 596 O O . GLU A 1 71 ? 6.217 -4.922 4.828 1.00 90.25 71 GLU A O 1
ATOM 601 N N . CYS A 1 72 ? 6.754 -3.144 3.575 1.00 92.88 72 CYS A N 1
ATOM 602 C CA . CYS A 1 72 ? 5.411 -2.966 3.030 1.00 92.88 72 CYS A CA 1
ATOM 603 C C . CYS A 1 72 ? 4.965 -4.175 2.189 1.00 92.88 72 CYS A C 1
ATOM 605 O O . CYS A 1 72 ? 3.827 -4.634 2.321 1.00 92.88 72 CYS A O 1
ATOM 607 N N . TYR A 1 73 ? 5.854 -4.741 1.363 1.00 92.00 73 TYR A N 1
ATOM 608 C CA . TYR A 1 73 ? 5.565 -5.963 0.608 1.00 92.00 73 TYR A CA 1
ATOM 609 C C . TYR A 1 73 ? 5.283 -7.149 1.536 1.00 92.00 73 TYR A C 1
ATOM 611 O O . TYR A 1 73 ? 4.335 -7.903 1.312 1.00 92.00 73 TYR A O 1
ATOM 619 N N . ALA A 1 74 ? 6.062 -7.295 2.608 1.00 88.81 74 ALA A N 1
ATOM 620 C CA . ALA A 1 74 ? 5.843 -8.342 3.594 1.00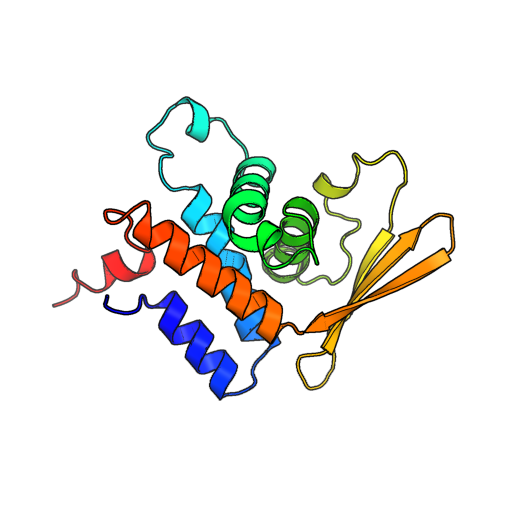 88.81 74 ALA A CA 1
ATOM 621 C C . ALA A 1 74 ? 4.488 -8.173 4.303 1.00 88.81 74 ALA A C 1
ATOM 623 O O . ALA A 1 74 ? 3.723 -9.136 4.367 1.00 88.81 74 ALA A O 1
ATOM 624 N N . VAL A 1 75 ? 4.147 -6.953 4.746 1.00 89.44 75 VAL A N 1
ATOM 625 C CA . VAL A 1 75 ? 2.833 -6.615 5.333 1.00 89.44 75 VAL A CA 1
ATOM 626 C C . VAL A 1 75 ? 1.696 -6.983 4.380 1.00 89.44 75 VAL A C 1
ATOM 628 O O . VAL A 1 75 ? 0.730 -7.626 4.791 1.00 89.44 75 VAL A O 1
ATOM 631 N N . ARG A 1 76 ? 1.827 -6.654 3.091 1.00 90.69 76 ARG A N 1
ATOM 632 C CA . ARG A 1 76 ? 0.862 -7.052 2.060 1.00 90.69 76 ARG A CA 1
ATOM 633 C C . ARG A 1 76 ? 0.699 -8.568 1.989 1.00 90.69 76 ARG A C 1
ATOM 635 O O . ARG A 1 76 ? -0.432 -9.046 1.935 1.00 90.69 76 ARG A O 1
ATOM 642 N N . CYS A 1 77 ? 1.794 -9.324 1.957 1.00 85.12 77 CYS A N 1
ATOM 643 C CA . CYS A 1 77 ? 1.730 -10.783 1.861 1.00 85.12 77 CYS A CA 1
ATOM 644 C C . CYS A 1 77 ? 1.088 -11.417 3.102 1.00 85.12 77 CYS A C 1
ATOM 646 O O . CYS A 1 77 ? 0.244 -12.301 2.960 1.00 85.12 77 CYS A O 1
ATOM 648 N N . ALA A 1 78 ? 1.430 -10.927 4.294 1.00 82.62 78 ALA A N 1
ATOM 649 C CA . ALA A 1 78 ? 0.830 -11.356 5.554 1.00 82.62 78 ALA A CA 1
ATOM 650 C C . ALA A 1 78 ? -0.695 -11.135 5.560 1.00 82.62 78 ALA A C 1
ATOM 652 O O . ALA A 1 78 ? -1.460 -12.092 5.700 1.00 82.62 78 ALA A O 1
ATOM 653 N N . ILE A 1 79 ? -1.136 -9.903 5.282 1.00 84.62 79 ILE A N 1
ATOM 654 C CA . ILE A 1 79 ? -2.558 -9.531 5.312 1.00 84.62 79 ILE A CA 1
ATOM 655 C C . ILE A 1 79 ? -3.367 -10.227 4.207 1.00 84.62 79 ILE A C 1
ATOM 657 O O . ILE A 1 79 ? -4.447 -10.743 4.483 1.00 84.62 79 ILE A O 1
ATOM 661 N N . LEU A 1 80 ? -2.896 -10.205 2.954 1.00 80.81 80 LEU A N 1
ATOM 662 C CA . LEU A 1 80 ? -3.732 -10.568 1.800 1.00 80.81 80 LEU A CA 1
ATOM 663 C C . LEU A 1 80 ? -3.633 -12.035 1.376 1.00 80.81 80 LEU A C 1
ATOM 665 O O . LEU A 1 80 ? -4.601 -12.556 0.829 1.00 80.81 80 LEU A O 1
ATOM 669 N N . HIS A 1 81 ? -2.484 -12.685 1.577 1.00 69.31 81 HIS A N 1
ATOM 670 C CA . HIS A 1 81 ? -2.252 -14.043 1.063 1.00 69.31 81 HIS A CA 1
ATOM 671 C C . HIS A 1 81 ? -2.219 -15.094 2.156 1.00 69.31 81 HIS A C 1
ATOM 673 O O . HIS A 1 81 ? -2.725 -16.196 1.957 1.00 69.31 81 HIS A O 1
ATOM 679 N N . ASN A 1 82 ? -1.650 -14.753 3.308 1.00 72.00 82 ASN A N 1
ATOM 680 C CA . ASN A 1 82 ? -1.531 -15.705 4.402 1.00 72.00 82 ASN A CA 1
ATOM 681 C C . ASN A 1 82 ? -2.725 -15.643 5.359 1.00 72.00 82 ASN A C 1
ATOM 683 O O . ASN A 1 82 ? -3.025 -16.643 6.006 1.00 72.00 82 ASN A O 1
ATOM 687 N N . GLY A 1 83 ? -3.392 -14.486 5.462 1.00 65.88 83 GLY A N 1
ATOM 688 C CA . GLY A 1 83 ? -4.357 -14.244 6.538 1.00 65.88 83 GLY A CA 1
ATOM 689 C C . GLY A 1 83 ? -3.698 -14.361 7.915 1.00 65.88 83 GLY A C 1
ATOM 690 O O . GLY A 1 83 ? -4.338 -14.780 8.876 1.00 65.88 83 GLY A O 1
ATOM 691 N N . ASP A 1 84 ? -2.407 -14.040 7.981 1.00 69.94 84 ASP A N 1
ATOM 692 C CA . ASP A 1 84 ? -1.557 -14.213 9.148 1.00 69.94 84 ASP A CA 1
ATOM 693 C C . ASP A 1 84 ? -0.939 -12.861 9.504 1.00 69.94 84 ASP A C 1
ATOM 695 O O . ASP A 1 84 ? -0.682 -12.025 8.640 1.00 69.94 84 ASP A O 1
ATOM 699 N N . ILE A 1 85 ? -0.721 -12.640 10.790 1.00 63.97 85 ILE A N 1
ATOM 700 C CA . ILE A 1 85 ? 0.005 -11.480 11.302 1.00 63.97 85 ILE A CA 1
ATOM 701 C C . ILE A 1 85 ? 1.508 -11.747 11.391 1.00 63.97 85 ILE A C 1
ATOM 703 O O . ILE A 1 85 ? 2.289 -10.812 11.579 1.00 63.97 85 ILE A O 1
ATOM 707 N N . ASP A 1 86 ? 1.912 -13.012 11.266 1.00 66.56 86 ASP A N 1
ATOM 708 C CA . ASP A 1 86 ? 3.296 -13.436 11.313 1.00 66.56 86 ASP A CA 1
ATOM 709 C C . ASP A 1 86 ? 4.007 -13.244 9.960 1.00 66.56 86 ASP A C 1
ATOM 711 O O . ASP A 1 86 ? 3.721 -13.887 8.942 1.00 66.56 86 ASP A O 1
ATOM 715 N N . LEU A 1 87 ? 4.989 -12.344 9.962 1.00 65.62 87 LEU A N 1
ATOM 716 C CA . LEU A 1 87 ? 5.797 -12.009 8.797 1.00 65.62 87 LEU A CA 1
ATOM 717 C C . LEU A 1 87 ? 7.026 -12.932 8.660 1.00 65.62 87 LEU A C 1
ATOM 719 O O . LEU A 1 87 ? 7.724 -12.843 7.650 1.00 65.62 87 LEU A O 1
ATOM 723 N N . TYR A 1 88 ? 7.283 -13.863 9.598 1.00 56.69 88 TYR A N 1
ATOM 724 C CA . TYR A 1 88 ? 8.431 -14.798 9.562 1.00 56.69 88 TYR A CA 1
ATOM 725 C C . TYR A 1 88 ? 8.456 -15.698 8.325 1.00 56.69 88 TYR A C 1
ATOM 727 O O . TYR A 1 88 ? 9.514 -16.162 7.873 1.00 56.69 88 TYR A O 1
ATOM 735 N N . SER A 1 89 ? 7.285 -15.983 7.763 1.00 57.53 89 SER A N 1
ATOM 736 C CA . SER A 1 89 ? 7.153 -16.791 6.552 1.00 57.53 89 SER A CA 1
ATOM 737 C C . SER A 1 89 ? 7.644 -16.061 5.295 1.00 57.53 89 SER A C 1
ATOM 739 O O . SER A 1 89 ? 7.913 -16.709 4.283 1.00 57.53 89 SER A O 1
ATOM 741 N N . GLN A 1 90 ? 7.826 -14.737 5.351 1.00 63.44 90 GLN A N 1
ATOM 742 C CA . GLN A 1 90 ? 8.146 -13.926 4.181 1.00 63.44 90 GLN A CA 1
ATOM 743 C C . GLN A 1 90 ? 9.650 -13.911 3.907 1.00 63.44 90 GLN A C 1
ATOM 745 O O . GLN A 1 90 ? 10.434 -13.256 4.592 1.00 63.44 90 GLN A O 1
ATOM 750 N N . SER A 1 91 ? 10.064 -14.621 2.855 1.00 67.06 91 SER A N 1
ATOM 751 C CA . SER A 1 91 ? 11.473 -14.761 2.465 1.00 67.06 91 SER A CA 1
ATOM 752 C C . SER A 1 91 ? 12.167 -13.433 2.153 1.00 67.06 91 SER A C 1
ATOM 754 O O . SER A 1 91 ? 13.386 -13.352 2.274 1.00 67.06 91 SER A O 1
ATOM 756 N N . ILE A 1 92 ? 11.407 -12.396 1.790 1.00 73.50 92 ILE A N 1
ATOM 757 C CA . ILE A 1 92 ? 11.944 -11.074 1.450 1.00 73.50 92 ILE A CA 1
ATOM 758 C C . ILE A 1 92 ? 12.653 -10.396 2.631 1.00 73.50 92 ILE A C 1
ATOM 760 O O . ILE A 1 92 ? 13.618 -9.676 2.413 1.00 73.50 92 ILE A O 1
ATOM 764 N N . LEU A 1 93 ? 12.225 -10.671 3.870 1.00 70.25 93 LEU A N 1
ATOM 765 C CA . LEU A 1 93 ? 12.807 -10.080 5.081 1.00 70.25 93 LEU A CA 1
ATOM 766 C C . LEU A 1 93 ? 13.964 -10.914 5.656 1.00 70.25 93 LEU A C 1
ATOM 768 O O . LEU A 1 93 ? 14.591 -10.517 6.630 1.00 70.25 93 LEU A O 1
ATOM 772 N N . ARG A 1 94 ? 14.273 -12.080 5.069 1.00 63.78 94 ARG A N 1
ATOM 773 C CA . ARG A 1 94 ? 15.294 -13.011 5.593 1.00 63.78 94 ARG A CA 1
ATOM 774 C C . ARG A 1 94 ? 16.731 -12.652 5.203 1.00 63.78 94 ARG A C 1
ATOM 776 O O . ARG A 1 94 ? 17.653 -13.336 5.637 1.00 63.78 94 ARG A O 1
ATOM 783 N N . HIS A 1 95 ? 16.924 -11.644 4.352 1.00 54.62 95 HIS A N 1
ATOM 784 C CA . HIS A 1 95 ? 18.231 -11.307 3.780 1.00 54.62 95 HIS A CA 1
ATOM 785 C C . HIS A 1 95 ? 19.049 -10.295 4.591 1.00 54.62 95 HIS A C 1
ATOM 787 O O . HIS A 1 95 ? 20.223 -10.096 4.276 1.00 54.62 95 HIS A O 1
ATOM 793 N N . GLU A 1 96 ? 18.489 -9.702 5.645 1.00 53.19 96 GLU A N 1
ATOM 794 C CA . GLU A 1 96 ? 19.285 -8.920 6.585 1.00 53.19 96 GLU A CA 1
ATOM 795 C C . GLU A 1 96 ? 19.968 -9.861 7.583 1.00 53.19 96 GLU A C 1
ATOM 797 O O . GLU A 1 96 ? 19.386 -10.820 8.080 1.00 53.19 96 GLU A O 1
ATOM 802 N N . SER A 1 97 ? 21.243 -9.609 7.872 1.00 46.59 97 SER A N 1
ATOM 803 C CA . SER A 1 97 ? 22.127 -10.409 8.737 1.00 46.59 97 SER A CA 1
ATOM 804 C C . SER A 1 97 ? 21.673 -10.524 10.205 1.00 46.59 97 SER A C 1
ATOM 806 O O . SER A 1 97 ? 22.375 -11.103 11.035 1.00 46.59 97 SER A O 1
ATOM 808 N N . LYS A 1 98 ? 20.482 -10.015 10.518 1.00 54.06 98 LYS A N 1
ATOM 809 C CA . LYS A 1 98 ? 19.733 -10.201 11.752 1.00 54.06 98 LYS A CA 1
ATOM 810 C C . LYS A 1 98 ? 18.364 -10.740 11.351 1.00 54.06 98 LYS A C 1
ATOM 812 O O . LYS A 1 98 ? 17.643 -10.087 10.603 1.00 54.06 98 LYS A O 1
ATOM 817 N N . VAL A 1 99 ? 18.009 -11.930 11.831 1.00 52.38 99 VAL A N 1
ATOM 818 C CA . VAL A 1 99 ? 16.648 -12.464 11.693 1.00 52.38 99 VAL A CA 1
ATOM 819 C C . VAL A 1 99 ? 15.746 -11.590 12.557 1.00 52.38 99 VAL A C 1
ATOM 821 O O . VAL A 1 99 ? 15.544 -11.872 13.734 1.00 52.38 99 VAL A O 1
ATOM 824 N N . ASN A 1 100 ? 15.282 -10.477 11.996 1.00 58.88 100 ASN A N 1
ATOM 825 C CA . ASN A 1 100 ? 14.327 -9.628 12.671 1.00 58.88 100 ASN A CA 1
ATOM 826 C C . ASN A 1 100 ? 12.966 -10.294 12.542 1.00 58.88 100 ASN A C 1
ATOM 828 O O . ASN A 1 100 ? 12.438 -10.532 11.454 1.00 58.88 100 ASN A O 1
ATOM 832 N N . ASN A 1 101 ? 12.426 -10.655 13.690 1.00 68.75 101 ASN A N 1
ATOM 833 C CA . ASN A 1 101 ? 11.162 -11.338 13.779 1.00 68.75 101 ASN A CA 1
ATOM 834 C C . ASN A 1 101 ? 10.036 -10.288 13.752 1.00 68.75 101 ASN A C 1
ATOM 836 O O . ASN A 1 101 ? 9.662 -9.810 14.813 1.00 68.75 101 ASN A O 1
ATOM 840 N N . TYR A 1 102 ? 9.417 -10.028 12.593 1.00 76.94 102 TYR A N 1
ATOM 841 C CA . TYR A 1 102 ? 8.281 -9.100 12.456 1.00 76.94 102 TYR A CA 1
ATOM 842 C C . TYR A 1 102 ? 6.889 -9.724 12.712 1.00 76.94 102 TYR A C 1
ATOM 844 O O . TYR A 1 102 ? 6.599 -10.832 12.265 1.00 76.94 102 TYR A O 1
ATOM 852 N N . ARG A 1 103 ? 5.991 -8.972 13.362 1.00 83.12 103 ARG A N 1
ATOM 853 C CA . ARG A 1 103 ? 4.559 -9.272 13.541 1.00 83.12 103 ARG A CA 1
ATOM 854 C C . ARG A 1 103 ? 3.709 -8.019 13.372 1.00 83.12 103 ARG A C 1
ATOM 856 O O . ARG A 1 103 ? 4.033 -6.967 13.920 1.00 83.12 103 ARG A O 1
ATOM 863 N N . LEU A 1 104 ? 2.592 -8.143 12.662 1.00 87.00 104 LEU A N 1
ATOM 864 C CA . LEU A 1 104 ? 1.624 -7.062 12.517 1.00 87.00 104 LEU A CA 1
ATOM 865 C C . LEU A 1 104 ? 0.522 -7.152 13.580 1.00 87.00 104 LEU A C 1
ATOM 867 O O . LEU A 1 104 ? -0.349 -8.011 13.526 1.00 87.00 104 LEU A O 1
ATOM 871 N N . MET A 1 105 ? 0.493 -6.209 14.507 1.00 87.88 105 MET A N 1
ATOM 872 C CA . MET A 1 105 ? -0.574 -6.093 15.494 1.00 87.88 105 MET A CA 1
ATOM 873 C C . MET A 1 105 ? -1.698 -5.209 14.947 1.00 87.88 105 MET A C 1
ATOM 875 O O . MET A 1 105 ? -1.488 -4.030 14.646 1.00 87.88 105 MET A O 1
ATOM 879 N N . ILE A 1 106 ? -2.894 -5.786 14.832 1.00 88.44 106 ILE A N 1
ATOM 880 C CA . ILE A 1 106 ? -4.107 -5.118 14.352 1.00 88.44 106 ILE A CA 1
ATOM 881 C C . ILE A 1 106 ? -5.001 -4.824 15.567 1.00 88.44 106 ILE A C 1
ATOM 883 O O . ILE A 1 106 ? -5.306 -5.754 16.318 1.00 88.44 106 ILE A O 1
ATOM 887 N N . PRO A 1 107 ? -5.415 -3.566 15.801 1.00 89.81 107 PRO A N 1
ATOM 888 C CA . PRO A 1 107 ? -6.277 -3.230 16.926 1.00 89.81 107 PRO A CA 1
ATOM 889 C C . PRO A 1 107 ? -7.713 -3.718 16.691 1.00 89.81 107 PRO A C 1
ATOM 891 O O . PRO A 1 107 ? -8.170 -3.822 15.554 1.00 89.81 107 PRO A O 1
ATOM 894 N N . GLU A 1 108 ? -8.460 -3.949 17.774 1.00 84.44 108 GLU A N 1
ATOM 895 C CA . GLU A 1 108 ? -9.897 -4.264 17.693 1.00 84.44 108 GLU A CA 1
ATOM 896 C C . GLU A 1 108 ? -10.706 -3.077 17.135 1.00 84.44 108 GLU A C 1
ATOM 898 O O . GLU A 1 108 ? -11.659 -3.261 16.381 1.00 84.44 108 GLU A O 1
ATOM 903 N N . TYR A 1 109 ? -10.287 -1.847 17.463 1.00 85.69 109 TYR A N 1
ATOM 904 C CA . TYR A 1 109 ? -10.899 -0.609 16.986 1.00 85.69 109 TYR A CA 1
ATOM 905 C C . TYR A 1 109 ? -9.841 0.437 16.633 1.00 85.69 109 TYR A C 1
ATOM 907 O O . TYR A 1 109 ? -8.838 0.591 17.330 1.00 85.69 109 TYR A O 1
ATOM 915 N N . GLY A 1 110 ? -10.125 1.234 15.603 1.00 91.50 110 GLY A N 1
ATOM 916 C CA . GLY A 1 110 ? -9.262 2.336 15.183 1.00 91.50 110 GLY A CA 1
ATOM 917 C C . GLY A 1 110 ? -8.179 1.923 14.189 1.00 91.50 110 GLY A C 1
ATOM 918 O O . GLY A 1 110 ? -8.196 0.831 13.626 1.00 91.50 110 GLY A O 1
ATOM 919 N N . ASP A 1 111 ? -7.258 2.845 13.945 1.00 93.06 111 ASP A N 1
ATOM 920 C CA . ASP A 1 111 ? -6.207 2.764 12.932 1.00 93.06 111 ASP A CA 1
ATOM 921 C C . ASP A 1 111 ? -4.797 2.683 13.533 1.00 93.06 111 ASP A C 1
ATOM 923 O O . ASP A 1 111 ? -3.822 2.724 12.790 1.00 93.06 111 ASP A O 1
ATOM 927 N N . ASN A 1 112 ? -4.676 2.519 14.853 1.00 93.56 112 ASN A N 1
ATOM 928 C CA . ASN A 1 112 ? -3.401 2.403 15.566 1.00 93.56 112 ASN A CA 1
ATOM 929 C C . ASN A 1 112 ? -2.843 0.976 15.472 1.00 93.56 112 ASN A C 1
ATOM 931 O O . ASN A 1 112 ? -2.941 0.187 16.412 1.00 93.56 112 ASN A O 1
ATOM 935 N N . PHE A 1 113 ? -2.297 0.636 14.312 1.00 92.62 113 PHE A N 1
ATOM 936 C CA . PHE A 1 113 ? -1.634 -0.639 14.065 1.00 92.62 113 PHE A CA 1
ATOM 937 C C . PHE A 1 113 ? -0.212 -0.584 14.635 1.00 92.62 113 PHE A C 1
ATOM 939 O O . PHE A 1 113 ? 0.326 0.490 14.903 1.00 92.62 113 PHE A O 1
ATOM 946 N N . CYS A 1 114 ? 0.423 -1.736 14.830 1.00 90.69 114 CYS A N 1
ATOM 947 C CA . CYS A 1 114 ? 1.824 -1.783 15.242 1.00 90.69 114 CYS A CA 1
ATOM 948 C C . CYS A 1 114 ? 2.576 -2.850 14.461 1.00 90.69 114 CYS A C 1
ATOM 950 O O . CYS A 1 114 ? 2.113 -3.981 14.342 1.00 90.69 114 CYS A O 1
ATOM 952 N N . LEU A 1 115 ? 3.741 -2.489 13.931 1.00 89.44 115 LEU A N 1
ATOM 953 C CA . LEU A 1 115 ? 4.699 -3.459 13.433 1.00 89.44 115 LEU A CA 1
ATOM 954 C C . LEU A 1 115 ? 5.669 -3.775 14.571 1.00 89.44 115 LEU A C 1
ATOM 956 O O . LEU A 1 115 ? 6.588 -3.006 14.851 1.00 89.44 115 LEU A O 1
ATOM 960 N N . GLN A 1 116 ? 5.437 -4.893 15.246 1.00 87.94 116 GLN A N 1
ATOM 961 C CA . GLN A 1 116 ? 6.348 -5.400 16.260 1.00 87.94 116 GLN A CA 1
ATOM 962 C C . GLN A 1 116 ? 7.489 -6.139 15.569 1.00 87.94 116 GLN A C 1
ATOM 964 O O . GLN A 1 116 ? 7.251 -6.864 14.605 1.00 87.94 116 GLN A O 1
ATOM 969 N N . TYR A 1 117 ? 8.718 -5.972 16.038 1.00 82.50 117 TYR A N 1
ATOM 970 C CA . TYR A 1 117 ? 9.853 -6.734 15.537 1.00 82.50 117 TYR A CA 1
ATOM 971 C C . TYR A 1 117 ? 10.849 -7.073 16.641 1.00 82.50 117 TYR A C 1
ATOM 973 O O . TYR A 1 117 ? 11.001 -6.324 17.598 1.00 82.50 117 TYR A O 1
ATOM 981 N N . GLU A 1 118 ? 11.527 -8.210 16.533 1.00 81.12 118 GLU A N 1
ATOM 982 C CA . GLU A 1 118 ? 12.616 -8.558 17.448 1.00 81.12 118 GLU A CA 1
ATOM 983 C C . GLU A 1 118 ? 13.949 -8.115 16.856 1.00 81.12 118 GLU A C 1
ATOM 985 O O . GLU A 1 118 ? 14.296 -8.532 15.755 1.00 81.12 118 GLU A O 1
ATOM 990 N N . GLU A 1 119 ? 14.717 -7.322 17.594 1.00 79.00 119 GLU A N 1
ATOM 991 C CA . GLU A 1 119 ? 16.091 -6.985 17.242 1.00 79.00 119 GLU A CA 1
ATOM 992 C C . GLU A 1 119 ? 17.003 -7.269 18.442 1.00 79.00 119 GLU A C 1
ATOM 994 O O . GLU A 1 119 ? 16.745 -6.819 19.557 1.00 79.00 119 GLU A O 1
ATOM 999 N N . ASN A 1 120 ? 18.088 -8.024 18.238 1.00 79.25 120 ASN A N 1
ATOM 1000 C CA . ASN A 1 120 ? 19.041 -8.393 19.298 1.00 79.25 120 ASN A CA 1
ATOM 1001 C C . ASN A 1 120 ? 18.378 -9.062 20.527 1.00 79.25 120 ASN A C 1
ATOM 1003 O O . ASN A 1 120 ? 18.758 -8.795 21.666 1.00 79.25 120 ASN A O 1
ATOM 1007 N N . SER A 1 121 ? 17.397 -9.945 20.299 1.00 79.44 121 SER A N 1
ATOM 1008 C CA . SER A 1 121 ? 16.579 -10.595 21.345 1.00 79.44 121 SER A CA 1
ATOM 1009 C C . SER A 1 121 ? 15.710 -9.641 22.181 1.00 79.44 121 SER A C 1
ATOM 1011 O O . SER A 1 121 ? 15.270 -9.997 23.275 1.00 79.44 121 SER A O 1
ATOM 1013 N N . GLN A 1 122 ? 15.475 -8.415 21.701 1.00 80.75 122 GLN A N 1
ATOM 1014 C CA . GLN A 1 122 ? 14.558 -7.458 22.316 1.00 80.75 122 GLN A CA 1
ATOM 1015 C C . GLN A 1 122 ? 13.403 -7.157 21.371 1.00 80.75 122 GLN A C 1
ATOM 1017 O O . GLN A 1 122 ? 13.612 -6.852 20.198 1.00 80.75 122 GLN A O 1
ATOM 1022 N N . LEU A 1 123 ? 12.182 -7.219 21.899 1.00 85.62 123 LEU A N 1
ATOM 1023 C CA . LEU A 1 123 ? 10.990 -6.810 21.167 1.00 85.62 123 LEU A CA 1
ATOM 1024 C C . LEU A 1 123 ? 10.929 -5.285 21.090 1.00 85.62 123 LEU A C 1
ATOM 1026 O O . LEU A 1 123 ? 11.068 -4.594 22.099 1.00 85.62 123 LEU A O 1
ATOM 1030 N N . GLN A 1 124 ? 10.704 -4.790 19.883 1.00 87.69 124 GLN A N 1
ATOM 1031 C CA . GLN A 1 124 ? 10.510 -3.392 19.546 1.00 87.69 124 GLN A CA 1
ATOM 1032 C C . GLN A 1 124 ? 9.116 -3.224 18.954 1.00 87.69 124 GLN A C 1
ATOM 1034 O O . GLN A 1 124 ? 8.694 -4.016 18.112 1.00 87.69 124 GLN A O 1
ATOM 1039 N N . ASP A 1 125 ? 8.426 -2.166 19.364 1.00 90.44 125 ASP A N 1
ATOM 1040 C CA . ASP A 1 125 ? 7.122 -1.799 18.829 1.00 90.44 125 ASP A CA 1
ATOM 1041 C C . ASP A 1 125 ? 7.262 -0.544 17.976 1.00 90.44 125 ASP A C 1
ATOM 1043 O O . ASP A 1 125 ? 7.750 0.493 18.431 1.00 90.44 125 ASP A O 1
ATOM 1047 N N . ARG A 1 126 ? 6.793 -0.627 16.734 1.00 91.44 126 ARG A N 1
ATOM 1048 C CA . ARG A 1 126 ? 6.749 0.502 15.812 1.00 91.44 126 ARG A CA 1
ATOM 1049 C C . ARG A 1 126 ? 5.284 0.777 15.434 1.00 91.44 126 ARG A C 1
ATOM 1051 O O . ARG A 1 126 ? 4.773 0.201 14.468 1.00 91.44 126 ARG A O 1
ATOM 1058 N N . PRO A 1 127 ? 4.573 1.604 16.226 1.00 91.94 127 PRO A N 1
ATOM 1059 C CA . PRO A 1 127 ? 3.173 1.931 15.982 1.00 91.94 127 PRO A CA 1
ATOM 1060 C C . PRO A 1 127 ? 3.006 2.814 14.741 1.00 91.94 127 PRO A C 1
ATOM 1062 O O . PRO A 1 127 ? 3.848 3.667 14.458 1.00 91.94 127 PRO A O 1
ATOM 1065 N N . PHE A 1 128 ? 1.892 2.644 14.029 1.00 92.12 128 PHE A N 1
ATOM 1066 C CA . PHE A 1 128 ? 1.513 3.479 12.894 1.00 92.12 128 PHE A CA 1
ATOM 1067 C C . PHE A 1 128 ? 0.012 3.622 12.709 1.00 92.12 128 PHE A C 1
ATOM 1069 O O . PHE A 1 128 ? -0.787 2.788 13.122 1.00 92.12 128 PHE A O 1
ATOM 1076 N N . CYS A 1 129 ? -0.345 4.694 12.010 1.00 94.19 129 CYS A N 1
ATOM 1077 C CA . CYS A 1 129 ? -1.698 4.969 11.562 1.00 94.19 129 CYS A CA 1
ATOM 1078 C C . CYS A 1 129 ? -1.946 4.251 10.225 1.00 94.19 129 CYS A C 1
ATOM 1080 O O . CYS A 1 129 ? -1.413 4.655 9.189 1.00 94.19 129 CYS A O 1
ATOM 1082 N N . ALA A 1 130 ? -2.762 3.196 10.232 1.00 93.75 130 ALA A N 1
ATOM 1083 C CA . ALA A 1 130 ? -3.106 2.423 9.038 1.00 93.75 130 ALA A CA 1
ATOM 1084 C C . ALA A 1 130 ? -3.813 3.267 7.970 1.00 93.75 130 ALA A C 1
ATOM 1086 O O . ALA A 1 130 ? -3.482 3.152 6.790 1.00 93.75 130 ALA A O 1
AT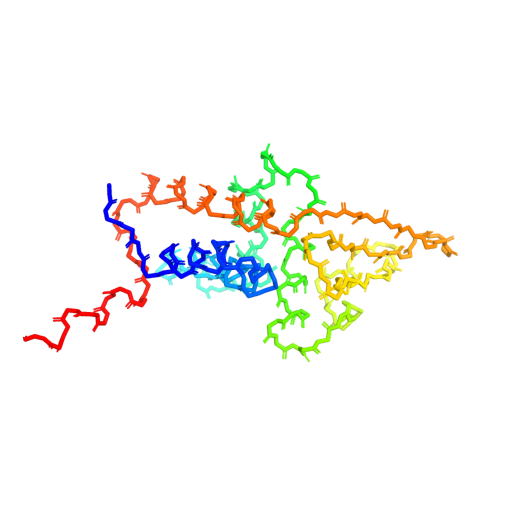OM 1087 N N . ALA A 1 131 ? -4.719 4.163 8.377 1.00 94.88 131 ALA A N 1
ATOM 1088 C CA . ALA A 1 131 ? -5.345 5.123 7.469 1.00 94.88 131 ALA A CA 1
ATOM 1089 C C . ALA A 1 131 ? -4.302 6.074 6.857 1.00 94.88 131 ALA A C 1
ATOM 1091 O O . ALA A 1 131 ? -4.336 6.379 5.669 1.00 94.88 131 ALA A O 1
ATOM 1092 N N . GLY A 1 132 ? -3.327 6.512 7.657 1.00 95.06 132 GLY A N 1
ATOM 1093 C CA . GLY A 1 132 ? -2.214 7.347 7.211 1.00 95.06 132 GLY A CA 1
ATOM 1094 C C . GLY A 1 132 ? -1.370 6.653 6.144 1.00 95.06 132 GLY A C 1
ATOM 1095 O O . GLY A 1 132 ? -1.130 7.234 5.086 1.00 95.06 132 GLY A O 1
ATOM 1096 N N . LEU A 1 133 ? -0.991 5.394 6.380 1.00 95.94 133 LEU A N 1
ATOM 1097 C CA . LEU A 1 133 ? -0.262 4.583 5.405 1.00 95.94 133 LEU A CA 1
ATOM 1098 C C . LEU A 1 133 ? -1.081 4.367 4.122 1.00 95.94 133 LEU A C 1
ATOM 1100 O O . LEU A 1 133 ? -0.564 4.574 3.025 1.00 95.94 133 LEU A O 1
ATOM 1104 N N . ALA A 1 134 ? -2.363 4.012 4.240 1.00 97.06 134 ALA A N 1
ATOM 1105 C CA . ALA A 1 134 ? -3.243 3.826 3.087 1.00 97.06 134 ALA A CA 1
ATOM 1106 C C . ALA A 1 134 ? -3.356 5.103 2.237 1.00 97.06 134 ALA A C 1
ATOM 1108 O O . ALA A 1 134 ? -3.235 5.057 1.011 1.00 97.06 134 ALA A O 1
ATOM 1109 N N . MET A 1 135 ? -3.512 6.259 2.888 1.00 95.75 135 MET A N 1
ATOM 1110 C CA . MET A 1 135 ? -3.554 7.556 2.218 1.00 95.75 135 MET A CA 1
ATOM 1111 C C . MET A 1 135 ? -2.228 7.909 1.540 1.00 95.75 135 MET A C 1
ATOM 1113 O O . MET A 1 135 ? -2.249 8.437 0.432 1.00 95.75 135 MET A O 1
ATOM 1117 N N . LYS A 1 136 ? -1.084 7.580 2.148 1.00 97.06 136 LYS A N 1
ATOM 1118 C CA . LYS A 1 136 ? 0.231 7.813 1.536 1.00 97.06 136 LYS A CA 1
ATOM 1119 C C . LYS A 1 136 ? 0.489 6.929 0.322 1.00 97.06 136 LYS A C 1
ATOM 1121 O O . LYS A 1 136 ? 1.002 7.418 -0.681 1.00 97.06 136 LYS A O 1
ATOM 1126 N N . ILE A 1 137 ? 0.029 5.680 0.345 1.00 97.69 137 ILE A N 1
ATOM 1127 C CA . ILE A 1 137 ? 0.022 4.831 -0.853 1.00 97.69 137 ILE A CA 1
ATOM 1128 C C . ILE A 1 137 ? -0.881 5.434 -1.940 1.00 97.69 137 ILE A C 1
ATOM 1130 O O . ILE A 1 137 ? -0.515 5.443 -3.115 1.00 97.69 137 ILE A O 1
ATOM 1134 N N . LEU A 1 138 ? -2.043 5.977 -1.565 1.00 96.50 138 LEU A N 1
ATOM 1135 C CA . LEU A 1 138 ? -2.955 6.636 -2.501 1.00 96.50 138 LEU A CA 1
ATOM 1136 C C . LEU A 1 138 ? -2.367 7.929 -3.094 1.00 96.50 138 LEU A C 1
ATOM 1138 O O . LEU A 1 138 ? -2.628 8.243 -4.254 1.00 96.50 138 LEU A O 1
ATOM 1142 N N . ASP A 1 139 ? -1.580 8.683 -2.333 1.00 96.25 139 ASP A N 1
ATOM 1143 C CA . ASP A 1 139 ? -0.882 9.866 -2.841 1.00 96.25 139 ASP A CA 1
ATOM 1144 C C . ASP A 1 139 ? 0.239 9.471 -3.811 1.00 96.25 139 ASP A C 1
ATOM 1146 O O . ASP A 1 139 ? 0.291 10.002 -4.924 1.00 96.25 139 ASP A O 1
ATOM 1150 N N . GLY A 1 140 ? 1.029 8.446 -3.471 1.00 96.75 140 GLY A N 1
ATOM 1151 C CA . GLY A 1 140 ? 2.002 7.846 -4.389 1.00 96.75 140 GLY A CA 1
ATOM 1152 C C . GLY A 1 140 ? 1.352 7.333 -5.680 1.00 96.75 140 GLY A C 1
ATOM 1153 O O . GLY A 1 140 ? 1.878 7.530 -6.773 1.00 96.75 140 GLY A O 1
ATOM 1154 N N . TYR A 1 141 ? 0.145 6.768 -5.586 1.00 96.94 141 TYR A N 1
ATOM 1155 C CA . TYR A 1 141 ? -0.638 6.364 -6.753 1.00 96.94 141 TYR A CA 1
ATOM 1156 C C . TYR A 1 141 ? -1.022 7.538 -7.655 1.00 96.94 141 TYR A C 1
ATOM 1158 O O . TYR A 1 141 ? -0.895 7.453 -8.877 1.00 96.94 141 TYR A O 1
ATOM 1166 N N . LYS A 1 142 ? -1.480 8.653 -7.075 1.00 95.38 142 LYS A N 1
ATOM 1167 C CA . LYS A 1 142 ? -1.803 9.860 -7.850 1.00 95.38 142 LYS A CA 1
ATOM 1168 C C . LYS A 1 142 ? -0.568 10.392 -8.569 1.00 95.38 142 LYS A C 1
ATOM 1170 O O . LYS A 1 142 ? -0.679 10.747 -9.739 1.00 95.38 142 LYS A O 1
ATOM 1175 N N . GLN A 1 143 ? 0.583 10.408 -7.897 1.00 96.12 143 GLN A N 1
ATOM 1176 C CA . GLN A 1 143 ? 1.846 10.829 -8.498 1.00 96.12 143 GLN A CA 1
ATOM 1177 C C . GLN A 1 143 ? 2.253 9.903 -9.652 1.00 96.12 143 GLN A C 1
ATOM 1179 O O . GLN A 1 143 ? 2.544 10.377 -10.748 1.00 96.12 143 GLN A O 1
ATOM 1184 N N . PHE A 1 144 ? 2.164 8.586 -9.454 1.00 96.06 144 PHE A N 1
ATOM 1185 C CA . PHE A 1 144 ? 2.391 7.599 -10.508 1.00 96.06 144 PHE A CA 1
ATOM 1186 C C . PHE A 1 144 ? 1.492 7.843 -11.735 1.00 96.06 144 PHE A C 1
ATOM 1188 O O . PHE A 1 144 ? 1.981 7.858 -12.858 1.00 96.06 144 PHE A O 1
ATOM 1195 N N . LYS A 1 145 ? 0.196 8.124 -11.549 1.00 94.38 145 LYS A N 1
ATOM 1196 C CA . LYS A 1 145 ? -0.713 8.452 -12.667 1.00 94.38 145 LYS A CA 1
ATOM 1197 C C . LYS A 1 145 ? -0.383 9.769 -13.375 1.00 94.38 145 LYS A C 1
ATOM 1199 O O . LYS A 1 145 ? -0.715 9.918 -14.546 1.00 94.38 145 LYS A O 1
ATOM 1204 N N . ILE A 1 146 ? 0.204 10.742 -12.676 1.00 94.81 146 ILE A N 1
ATOM 1205 C CA . ILE A 1 146 ? 0.668 11.992 -13.297 1.00 94.81 146 ILE A CA 1
ATOM 1206 C C . ILE A 1 146 ? 1.870 11.708 -14.207 1.00 94.81 146 ILE A C 1
ATOM 1208 O O . ILE A 1 146 ? 1.940 12.259 -15.302 1.00 94.81 146 ILE A O 1
ATOM 1212 N N . GLU A 1 147 ? 2.783 10.836 -13.772 1.00 95.06 147 GLU A N 1
ATOM 1213 C CA . GLU A 1 147 ? 3.945 10.400 -14.562 1.00 95.06 147 GLU A CA 1
ATOM 1214 C C . GLU A 1 147 ? 3.565 9.470 -15.723 1.00 95.06 147 GLU A C 1
ATOM 1216 O O . GLU A 1 147 ? 4.251 9.460 -16.743 1.00 95.06 147 GLU A O 1
ATOM 1221 N N . HIS A 1 148 ? 2.463 8.729 -15.582 1.00 93.12 148 HIS A N 1
ATOM 1222 C CA . HIS A 1 148 ? 1.984 7.734 -16.543 1.00 93.12 148 HIS A CA 1
ATOM 1223 C C . HIS A 1 148 ? 0.507 7.981 -16.903 1.00 93.12 148 HIS A C 1
ATOM 1225 O O . HIS A 1 148 ? -0.370 7.219 -16.483 1.00 93.12 148 HIS A O 1
ATOM 1231 N N . PRO A 1 149 ? 0.184 9.053 -17.651 1.00 91.44 149 PRO A N 1
ATOM 1232 C CA . PRO A 1 149 ? -1.199 9.433 -17.964 1.00 91.44 149 PRO A CA 1
ATOM 1233 C C . PRO A 1 149 ? -1.970 8.386 -18.788 1.00 91.44 149 PRO A C 1
ATOM 1235 O O . PRO A 1 149 ? -3.201 8.372 -18.782 1.00 91.44 149 PRO A O 1
ATOM 1238 N N . GLU A 1 150 ? -1.261 7.512 -19.499 1.00 89.75 150 GLU A N 1
ATOM 1239 C CA . GLU A 1 150 ? -1.788 6.375 -20.255 1.00 89.75 150 GLU A CA 1
ATOM 1240 C C . GLU A 1 150 ? -2.183 5.181 -19.375 1.00 89.75 150 GLU A C 1
ATOM 1242 O O . GLU A 1 150 ? -2.944 4.315 -19.819 1.00 89.75 150 GLU A O 1
ATOM 1247 N N . PHE A 1 151 ? -1.699 5.128 -18.129 1.00 90.75 151 PHE A N 1
ATOM 1248 C CA . PHE A 1 151 ? -2.039 4.060 -17.202 1.00 90.75 151 PHE A CA 1
ATOM 1249 C C . PHE A 1 151 ? -3.535 4.092 -16.871 1.00 90.75 151 PHE A C 1
ATOM 1251 O O . PHE A 1 151 ? -4.078 5.086 -16.378 1.00 90.75 151 PHE A O 1
ATOM 1258 N N . LYS A 1 152 ? -4.195 2.950 -17.068 1.00 89.00 152 LYS A N 1
ATOM 1259 C CA . LYS A 1 152 ? -5.566 2.708 -16.617 1.00 89.00 152 LYS A CA 1
ATOM 1260 C C . LYS A 1 152 ? -5.562 1.615 -15.569 1.00 89.00 152 LYS A C 1
ATOM 1262 O O . LYS A 1 152 ? -4.944 0.567 -15.763 1.00 89.00 152 LYS A O 1
ATOM 1267 N N . TYR A 1 153 ? -6.286 1.842 -14.476 1.00 89.56 153 TYR A N 1
ATOM 1268 C CA . TYR A 1 153 ? -6.433 0.808 -13.468 1.00 89.56 153 TYR A CA 1
ATOM 1269 C C . TYR A 1 153 ? -7.179 -0.391 -14.082 1.00 89.56 153 TYR A C 1
ATOM 1271 O O . TYR A 1 153 ? -8.233 -0.187 -14.688 1.00 89.56 153 TYR A O 1
ATOM 1279 N N . PRO A 1 154 ? -6.690 -1.640 -13.940 1.00 88.50 154 PRO A N 1
ATOM 1280 C CA . PRO A 1 154 ? -7.244 -2.780 -14.673 1.00 88.50 154 PRO A CA 1
ATOM 1281 C C . PRO A 1 154 ? -8.745 -3.002 -14.471 1.00 88.50 154 PRO A C 1
ATOM 1283 O O . PRO A 1 154 ? -9.430 -3.394 -15.409 1.00 88.50 154 PRO A O 1
ATOM 1286 N N . LEU A 1 155 ? -9.269 -2.731 -13.270 1.00 85.56 155 LEU A N 1
ATOM 1287 C CA . LEU A 1 155 ? -10.698 -2.887 -12.981 1.00 85.56 155 LEU A CA 1
ATOM 1288 C C . LEU A 1 155 ? -11.583 -1.839 -13.672 1.00 85.56 155 LEU A C 1
ATOM 1290 O O . LEU A 1 155 ? -12.756 -2.115 -13.901 1.00 85.56 155 LEU A O 1
ATOM 1294 N N . ASP A 1 156 ? -11.046 -0.677 -14.049 1.00 82.94 156 ASP A N 1
ATOM 1295 C CA . ASP A 1 156 ? -11.825 0.355 -14.743 1.00 82.94 156 ASP A CA 1
ATOM 1296 C C . ASP A 1 156 ? -12.031 0.015 -16.227 1.00 82.94 156 ASP A C 1
ATOM 1298 O O . ASP A 1 156 ? -13.014 0.440 -16.834 1.00 82.94 156 ASP A O 1
ATOM 1302 N N . SER A 1 157 ? -11.146 -0.800 -16.814 1.00 70.31 157 SER A N 1
ATOM 1303 C CA . SER A 1 157 ? -11.252 -1.239 -18.212 1.00 70.31 157 SER A CA 1
ATOM 1304 C C . SER A 1 157 ? -12.477 -2.124 -18.474 1.00 70.31 157 SER A C 1
ATOM 1306 O O . SER A 1 157 ? -12.979 -2.140 -19.592 1.00 70.31 157 SER A O 1
ATOM 1308 N N . TYR A 1 158 ? -12.998 -2.816 -17.454 1.00 59.88 158 TYR A N 1
ATOM 1309 C CA . TYR A 1 158 ? -14.151 -3.720 -17.589 1.00 59.88 158 TYR A CA 1
ATOM 1310 C C . TYR A 1 158 ? -15.511 -3.020 -17.470 1.00 59.88 158 TYR A C 1
ATOM 1312 O O . TYR A 1 158 ? -16.540 -3.620 -17.770 1.00 59.88 158 TYR A O 1
ATOM 1320 N N . VAL A 1 159 ? -15.544 -1.755 -17.041 1.00 54.84 159 VAL A N 1
ATOM 1321 C CA . VAL A 1 159 ? -16.801 -1.018 -16.817 1.00 54.84 159 VAL A CA 1
ATOM 1322 C C . VAL A 1 159 ? -17.434 -0.552 -18.139 1.00 54.84 159 VAL A C 1
ATOM 1324 O O . VAL A 1 159 ? -18.637 -0.315 -18.193 1.00 54.84 159 VAL A O 1
ATOM 1327 N N . PHE A 1 160 ? -16.656 -0.473 -19.226 1.00 49.62 160 PHE A N 1
ATOM 1328 C CA . PHE A 1 160 ? -17.126 0.017 -20.530 1.00 49.62 160 PHE A CA 1
ATOM 1329 C C . PHE A 1 160 ? -17.681 -1.063 -21.471 1.00 49.62 160 PHE A C 1
ATOM 1331 O O . PHE A 1 160 ? -18.346 -0.714 -22.439 1.00 49.62 160 PHE A O 1
ATOM 1338 N N 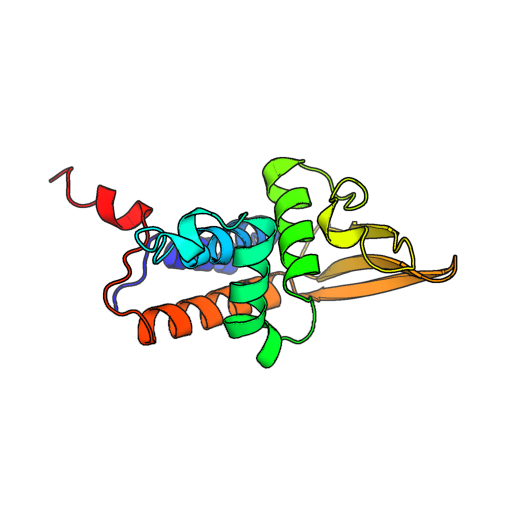. GLU A 1 161 ? -17.462 -2.354 -21.206 1.00 46.56 161 GLU A N 1
ATOM 1339 C CA . GLU A 1 161 ? -17.950 -3.439 -22.083 1.00 46.56 161 GLU A CA 1
ATOM 1340 C C . GLU A 1 161 ? -19.382 -3.909 -21.756 1.00 46.56 161 GLU A C 1
ATOM 1342 O O . GLU A 1 161 ? -19.880 -4.845 -22.376 1.00 46.56 161 GLU A O 1
ATOM 1347 N N . GLN A 1 162 ? -20.070 -3.271 -20.800 1.00 43.69 162 GLN A N 1
ATOM 1348 C CA . GLN A 1 162 ? -21.430 -3.651 -20.381 1.00 43.69 162 GLN A CA 1
ATOM 1349 C C . GLN A 1 162 ? -22.498 -2.563 -20.610 1.00 43.69 162 GLN A C 1
ATOM 1351 O O . GLN A 1 162 ? -23.497 -2.535 -19.889 1.00 43.69 162 GLN A O 1
ATOM 1356 N N . GLN A 1 163 ? -22.321 -1.681 -21.602 1.00 40.22 163 GLN A N 1
ATOM 1357 C CA . GLN A 1 163 ? -23.368 -0.745 -22.052 1.00 40.22 163 GLN A CA 1
ATOM 1358 C C . GLN A 1 163 ? -23.753 -0.965 -23.511 1.00 40.22 163 GLN A C 1
ATOM 1360 O O . GLN A 1 163 ? -22.838 -1.031 -24.359 1.00 40.22 163 GLN A O 1
#